Protein AF-A0A257SHK4-F1 (afdb_monomer_lite)

Sequence (98 aa):
QDFDVVVHYSPPVLLLRVKVMGLPRQNGTLATLSRRLLELNASDLLHGSYGIQGDSVVLTEALELEHLDYDEFLASYESMTLALASHMRELGSFREAH

pLDDT: mean 90.6, std 9.25, range [44.72, 97.5]

Secondary structure (DSSP, 8-state):
----EEEEEETTEEEEEEEEEEPP-STTHHHHHHHHHHHHHHHT-SSSEEEEETTEEEEEEEEETTT--HHHHHHHHHHHHHHHHHHHHHHTHHHH--

Structure (mmCIF, N/CA/C/O backbone):
data_AF-A0A257SHK4-F1
#
_entry.id   AF-A0A257SHK4-F1
#
loop_
_atom_site.group_PDB
_atom_site.id
_atom_site.type_symbol
_atom_site.label_atom_id
_atom_site.label_alt_id
_atom_site.label_comp_id
_atom_site.label_asym_id
_atom_site.label_entity_id
_atom_site.label_seq_id
_atom_site.pdbx_PDB_ins_code
_atom_site.Cartn_x
_atom_site.Cartn_y
_atom_site.Cartn_z
_atom_site.occupancy
_atom_site.B_iso_or_equiv
_atom_site.auth_seq_id
_atom_site.auth_comp_id
_atom_site.auth_asym_id
_atom_site.auth_atom_id
_atom_site.pdbx_PDB_model_num
ATOM 1 N N . GLN A 1 1 ? 7.228 -5.195 14.533 1.00 58.41 1 GLN A N 1
ATOM 2 C CA . GLN A 1 1 ? 6.271 -6.152 13.949 1.00 58.41 1 GLN A CA 1
ATOM 3 C C . GLN A 1 1 ? 6.788 -6.391 12.554 1.00 58.41 1 GLN A C 1
ATOM 5 O O . GLN A 1 1 ? 7.033 -5.403 11.872 1.00 58.41 1 GLN A O 1
ATOM 10 N N . ASP A 1 2 ? 7.063 -7.639 12.205 1.00 72.44 2 ASP A N 1
ATOM 11 C CA . ASP A 1 2 ? 7.596 -7.959 10.883 1.00 72.44 2 ASP A CA 1
ATOM 12 C C . ASP A 1 2 ? 6.437 -7.960 9.883 1.00 72.44 2 ASP A C 1
ATOM 14 O O . ASP A 1 2 ? 5.338 -8.420 10.209 1.00 72.44 2 ASP A O 1
ATOM 18 N N . PHE A 1 3 ? 6.658 -7.375 8.706 1.00 82.12 3 PHE A N 1
ATOM 19 C CA . PHE A 1 3 ? 5.676 -7.336 7.627 1.00 82.12 3 PHE A CA 1
ATOM 20 C C . PHE A 1 3 ? 6.172 -8.190 6.473 1.00 82.12 3 PHE A C 1
ATOM 22 O O . PHE A 1 3 ? 7.312 -8.039 6.034 1.00 82.12 3 PHE A O 1
ATOM 29 N N . ASP A 1 4 ? 5.291 -9.028 5.945 1.00 91.56 4 ASP A N 1
ATOM 30 C CA . ASP A 1 4 ? 5.566 -9.752 4.715 1.00 91.56 4 ASP A CA 1
ATOM 31 C C . ASP A 1 4 ? 5.263 -8.839 3.526 1.00 91.56 4 ASP A C 1
ATOM 33 O O . ASP A 1 4 ? 4.107 -8.475 3.275 1.00 91.56 4 ASP A O 1
ATOM 37 N N . VAL A 1 5 ? 6.312 -8.464 2.793 1.00 94.25 5 VAL A N 1
ATOM 38 C CA . VAL A 1 5 ? 6.180 -7.768 1.513 1.00 94.25 5 VAL A CA 1
ATOM 39 C C . VAL A 1 5 ? 6.106 -8.805 0.403 1.00 94.25 5 VAL A C 1
ATOM 41 O O . VAL A 1 5 ? 7.055 -9.546 0.151 1.00 94.25 5 VAL A O 1
ATOM 44 N N . VAL A 1 6 ? 4.968 -8.849 -0.281 1.00 96.25 6 VAL A N 1
ATOM 45 C CA . VAL A 1 6 ? 4.765 -9.706 -1.444 1.00 96.25 6 VAL A CA 1
ATOM 46 C C . VAL A 1 6 ? 5.082 -8.919 -2.706 1.00 96.25 6 VAL A C 1
ATOM 48 O O . VAL A 1 6 ? 4.504 -7.860 -2.948 1.00 96.25 6 VAL A O 1
ATOM 51 N N . VAL A 1 7 ? 5.976 -9.470 -3.523 1.00 96.62 7 VAL A N 1
ATOM 52 C CA . VAL A 1 7 ? 6.334 -8.927 -4.833 1.00 96.62 7 VAL A CA 1
ATOM 53 C C . VAL A 1 7 ? 5.603 -9.724 -5.906 1.00 96.62 7 VAL A C 1
ATOM 55 O O . VAL A 1 7 ? 5.861 -10.912 -6.099 1.00 96.62 7 VAL A O 1
ATOM 58 N N . HIS A 1 8 ? 4.676 -9.080 -6.608 1.00 96.81 8 HIS A N 1
ATOM 59 C CA . HIS A 1 8 ? 3.935 -9.690 -7.703 1.00 96.81 8 HIS A CA 1
ATOM 60 C C . HIS A 1 8 ? 4.388 -9.106 -9.038 1.00 96.81 8 HIS A C 1
ATOM 62 O O . HIS A 1 8 ? 4.147 -7.940 -9.342 1.00 96.81 8 HIS A O 1
ATOM 68 N N . TYR A 1 9 ? 4.997 -9.948 -9.866 1.00 97.06 9 TYR A N 1
ATOM 69 C CA . TYR A 1 9 ? 5.285 -9.618 -11.256 1.00 97.06 9 TYR A CA 1
ATOM 70 C C . TYR A 1 9 ? 3.985 -9.675 -12.074 1.00 97.06 9 TYR A C 1
ATOM 72 O O . TYR A 1 9 ? 3.354 -10.729 -12.170 1.00 97.06 9 TYR A O 1
ATOM 80 N N . SER A 1 10 ? 3.525 -8.538 -12.602 1.00 95.00 10 SER A N 1
ATOM 81 C CA . SER A 1 10 ? 2.242 -8.418 -13.315 1.00 95.00 10 SER A CA 1
ATOM 82 C C . SER A 1 10 ? 2.338 -7.383 -14.443 1.00 95.00 10 SER A C 1
ATOM 84 O O . SER A 1 10 ? 1.797 -6.283 -14.311 1.00 95.00 10 SER A O 1
ATOM 86 N N . PRO A 1 11 ? 3.030 -7.714 -15.551 1.00 95.81 11 PRO A N 1
ATOM 87 C CA . PRO A 1 11 ? 3.293 -6.766 -16.631 1.00 95.81 11 PRO A CA 1
ATOM 88 C C . PRO A 1 11 ? 2.045 -5.984 -17.087 1.00 95.81 11 PRO A C 1
ATOM 90 O O . PRO A 1 11 ? 0.978 -6.590 -17.221 1.00 95.81 11 PRO A O 1
ATOM 93 N N . PRO A 1 12 ? 2.160 -4.660 -17.331 1.00 96.56 12 PRO A N 1
ATOM 94 C CA . PRO A 1 12 ? 3.404 -3.884 -17.436 1.00 96.56 12 PRO A CA 1
ATOM 95 C C . PRO A 1 12 ? 3.965 -3.359 -16.098 1.00 96.56 12 PRO A C 1
ATOM 97 O O . PRO A 1 12 ? 4.899 -2.566 -16.110 1.00 96.56 12 PRO A O 1
ATOM 100 N N . VAL A 1 13 ? 3.437 -3.796 -14.949 1.00 97.00 13 VAL A N 1
ATOM 101 C CA . VAL A 1 13 ? 3.873 -3.315 -13.628 1.00 97.00 13 VAL A CA 1
ATOM 102 C C . VAL A 1 13 ? 4.410 -4.428 -12.726 1.00 97.00 13 VAL A C 1
ATOM 104 O O . VAL A 1 13 ? 4.131 -5.617 -12.893 1.00 97.00 13 VAL A O 1
ATOM 107 N N . LEU A 1 14 ? 5.172 -4.033 -11.717 1.00 96.94 14 LEU A N 1
ATOM 108 C CA . LEU A 1 14 ? 5.494 -4.845 -10.556 1.00 96.94 14 LEU A CA 1
ATOM 109 C C . LEU A 1 14 ? 4.720 -4.289 -9.364 1.00 96.94 14 LEU A C 1
ATOM 111 O O . LEU A 1 14 ? 4.748 -3.090 -9.104 1.00 96.94 14 LEU A O 1
ATOM 115 N N . LEU A 1 15 ? 3.998 -5.153 -8.655 1.00 96.25 15 LEU A N 1
ATOM 116 C CA . LEU A 1 15 ? 3.230 -4.754 -7.482 1.00 96.25 15 LEU A CA 1
ATOM 117 C C . LEU A 1 15 ? 3.967 -5.171 -6.215 1.00 96.25 15 LEU A C 1
ATOM 119 O O . LEU A 1 15 ? 4.217 -6.359 -6.002 1.00 96.25 15 LEU A O 1
ATOM 123 N N . LEU A 1 16 ? 4.235 -4.202 -5.349 1.00 96.31 16 LEU A N 1
ATOM 124 C CA . LEU A 1 16 ? 4.578 -4.441 -3.955 1.00 96.31 16 LEU A CA 1
ATOM 125 C C . LEU A 1 16 ? 3.289 -4.434 -3.142 1.00 96.31 16 LEU A C 1
ATOM 127 O O . LEU A 1 16 ? 2.457 -3.539 -3.298 1.00 96.31 16 LEU A O 1
ATOM 131 N N . ARG A 1 17 ? 3.093 -5.434 -2.284 1.00 96.19 17 ARG A N 1
ATOM 132 C CA . ARG A 1 17 ? 1.904 -5.516 -1.434 1.00 96.19 17 ARG A CA 1
ATOM 133 C C . ARG A 1 17 ? 2.251 -5.958 -0.027 1.00 96.19 17 ARG A C 1
ATOM 135 O O . ARG A 1 17 ? 2.966 -6.935 0.161 1.00 96.19 17 ARG A O 1
ATOM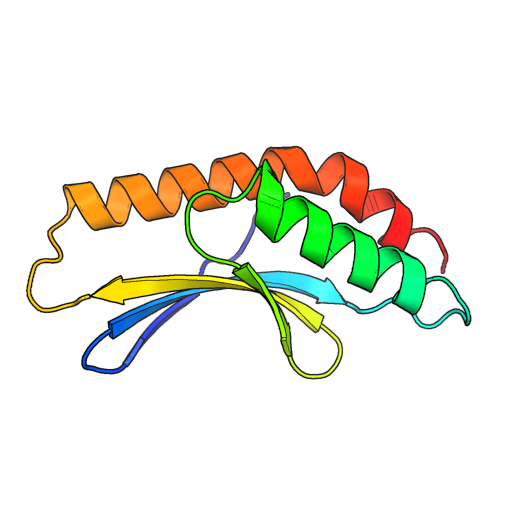 142 N N . VAL A 1 18 ? 1.622 -5.314 0.949 1.00 95.88 18 VAL A N 1
ATOM 143 C CA . VAL A 1 18 ? 1.646 -5.728 2.352 1.00 95.88 18 VAL A CA 1
ATOM 144 C C . VAL A 1 18 ? 0.226 -5.912 2.865 1.00 95.88 18 VAL A C 1
ATOM 146 O O . VAL A 1 18 ? -0.631 -5.045 2.679 1.00 95.88 18 VAL A O 1
ATOM 149 N N . LYS A 1 19 ? -0.028 -7.030 3.554 1.00 95.19 19 LYS A N 1
ATOM 150 C CA . LYS A 1 19 ? -1.228 -7.174 4.385 1.00 95.19 19 LYS A CA 1
ATOM 151 C C . LYS A 1 19 ? -1.007 -6.423 5.694 1.00 95.19 19 LYS A C 1
ATOM 153 O O . LYS A 1 19 ? -0.124 -6.768 6.470 1.00 95.19 19 LYS A O 1
ATOM 158 N N . VAL A 1 20 ? -1.840 -5.420 5.941 1.00 94.62 20 VAL A N 1
ATOM 159 C CA . VAL A 1 20 ? -1.681 -4.492 7.063 1.00 94.62 20 VAL A CA 1
ATOM 160 C C . VAL A 1 20 ? -2.392 -5.013 8.310 1.00 94.62 20 VAL A C 1
ATOM 162 O O . VAL A 1 20 ? -1.795 -5.172 9.371 1.00 94.62 20 VAL A O 1
ATOM 165 N N . MET A 1 21 ? -3.689 -5.298 8.182 1.00 93.62 21 MET A N 1
ATOM 166 C CA . MET A 1 21 ? -4.526 -5.846 9.251 1.00 93.62 21 MET A CA 1
ATOM 167 C C . MET A 1 21 ? -5.819 -6.437 8.679 1.00 93.62 21 MET A C 1
ATOM 169 O O . MET A 1 21 ? -6.147 -6.213 7.515 1.00 93.62 21 MET A O 1
ATOM 173 N N . GLY A 1 22 ? -6.566 -7.187 9.491 1.00 93.25 22 GLY A N 1
ATOM 174 C CA . GLY A 1 22 ? -7.959 -7.524 9.180 1.00 93.25 22 GLY A CA 1
ATOM 175 C C . GLY A 1 22 ? -8.878 -6.313 9.364 1.00 93.25 22 GLY A C 1
ATOM 176 O O . GLY A 1 22 ? -8.568 -5.413 10.143 1.00 93.25 22 GLY A O 1
ATOM 177 N N . LEU A 1 23 ? -10.009 -6.287 8.663 1.00 92.69 23 LEU A N 1
ATOM 178 C CA . LEU A 1 23 ? -11.028 -5.260 8.852 1.00 92.69 23 LEU A CA 1
ATOM 179 C C . LEU A 1 23 ? -11.706 -5.416 10.223 1.00 92.69 23 LEU A C 1
ATOM 181 O O . LEU A 1 23 ? -12.041 -6.539 10.621 1.00 92.69 23 LEU A O 1
ATOM 185 N N . PRO A 1 24 ? -11.978 -4.302 10.924 1.00 90.75 24 PRO A N 1
ATOM 186 C CA . PRO A 1 24 ? -12.750 -4.333 12.156 1.00 90.75 24 PRO A CA 1
ATOM 187 C C . PRO A 1 24 ? -14.187 -4.790 11.868 1.00 90.75 24 PRO A C 1
ATOM 189 O O . PRO A 1 24 ? -14.778 -4.433 10.849 1.00 90.75 24 PRO A O 1
ATOM 192 N N . ARG A 1 25 ? -14.765 -5.571 12.789 1.00 83.00 25 ARG A N 1
ATOM 193 C CA . ARG A 1 25 ? -16.128 -6.127 12.653 1.00 83.00 25 ARG A CA 1
ATOM 194 C C . ARG A 1 25 ? -17.212 -5.313 13.367 1.00 83.00 25 ARG A C 1
ATOM 196 O O . ARG A 1 25 ? -18.393 -5.580 13.166 1.00 83.00 25 ARG A O 1
ATOM 203 N N . GLN A 1 26 ? -16.833 -4.343 14.200 1.00 81.50 26 GLN A N 1
ATOM 204 C CA . GLN A 1 26 ? -17.784 -3.460 14.876 1.00 81.50 26 GLN A CA 1
ATOM 205 C C . GLN A 1 26 ? -18.405 -2.441 13.912 1.00 81.50 26 GLN A C 1
ATOM 207 O O . GLN A 1 26 ? -17.720 -1.828 13.087 1.00 81.50 26 GLN A O 1
ATOM 212 N N . ASN A 1 27 ? -19.713 -2.221 14.067 1.00 69.56 27 ASN A N 1
ATOM 213 C CA . ASN A 1 27 ? -20.449 -1.208 13.315 1.00 69.56 27 ASN A CA 1
ATOM 214 C C . ASN A 1 27 ? -19.911 0.199 13.629 1.00 69.56 27 ASN A C 1
ATOM 216 O O . ASN A 1 27 ? -19.723 0.555 14.787 1.00 69.56 27 ASN A O 1
ATOM 220 N N . GLY A 1 28 ? -19.683 1.007 12.589 1.00 80.25 28 GLY A N 1
ATOM 221 C CA . GLY A 1 28 ? -19.165 2.380 12.695 1.00 80.25 28 GLY A CA 1
ATOM 222 C C . GLY A 1 28 ? -17.640 2.489 12.590 1.00 80.25 28 GLY A C 1
ATOM 223 O O . GLY A 1 28 ? -17.147 3.381 11.902 1.00 80.25 28 GLY A O 1
ATOM 224 N N . THR A 1 29 ? -16.889 1.537 13.149 1.00 89.19 29 THR A N 1
ATOM 225 C CA . THR A 1 29 ? -15.413 1.534 13.116 1.00 89.19 29 THR A CA 1
ATOM 226 C C . THR A 1 29 ? -14.862 1.425 11.693 1.00 89.19 29 THR A C 1
ATOM 228 O O . THR A 1 29 ? -13.878 2.082 11.358 1.00 89.19 29 THR A O 1
ATOM 231 N N . LEU A 1 30 ? -15.531 0.663 10.818 1.00 90.50 30 LEU A N 1
ATOM 232 C CA . LEU A 1 30 ? -15.131 0.523 9.414 1.00 90.50 30 LEU A CA 1
ATOM 233 C C . LEU A 1 30 ? -15.217 1.844 8.637 1.00 90.50 30 LEU A C 1
ATOM 235 O O . LEU A 1 30 ? -14.345 2.119 7.816 1.00 90.50 30 LEU A O 1
ATOM 239 N N . ALA A 1 31 ? -16.243 2.663 8.886 1.00 91.88 31 ALA A N 1
ATOM 240 C CA . ALA A 1 31 ? -16.401 3.947 8.203 1.00 91.88 31 ALA A CA 1
ATOM 241 C C . ALA A 1 31 ? -15.295 4.927 8.622 1.00 91.88 31 ALA A C 1
ATOM 243 O O . ALA A 1 31 ? -14.680 5.565 7.767 1.00 91.88 31 ALA A O 1
ATOM 244 N N . THR A 1 32 ? -14.994 4.981 9.923 1.00 94.12 32 THR A N 1
ATOM 245 C CA . THR A 1 32 ? -13.892 5.782 10.470 1.00 94.12 32 THR A CA 1
ATOM 246 C C . THR A 1 32 ? -12.543 5.328 9.919 1.00 94.12 32 THR A C 1
ATOM 248 O O . THR A 1 32 ? -11.782 6.160 9.432 1.00 94.12 32 THR A O 1
ATOM 251 N N . LEU A 1 33 ? -12.273 4.017 9.917 1.00 94.94 33 LEU A N 1
ATOM 252 C CA . LEU A 1 33 ? -11.054 3.457 9.332 1.00 94.94 33 LEU A CA 1
ATOM 253 C C . LEU A 1 33 ? -10.952 3.799 7.844 1.00 94.94 33 LEU A C 1
ATOM 255 O O . LEU A 1 33 ? -9.933 4.314 7.408 1.00 94.94 33 LEU A O 1
ATOM 259 N N . SER A 1 34 ? -12.012 3.565 7.066 1.00 94.25 34 SER A N 1
ATOM 260 C CA . SER A 1 34 ? -12.004 3.805 5.616 1.00 94.25 34 SER A CA 1
ATOM 261 C C . SER A 1 34 ? -11.733 5.270 5.288 1.00 94.25 34 SER A C 1
ATOM 263 O O . SER A 1 34 ? -10.914 5.562 4.421 1.00 94.25 34 SER A O 1
ATOM 265 N N . ARG A 1 35 ? -12.363 6.199 6.020 1.00 95.81 35 ARG A N 1
ATOM 266 C CA . ARG A 1 35 ? -12.056 7.628 5.907 1.00 95.81 35 ARG A CA 1
ATOM 267 C C . ARG A 1 35 ? -10.586 7.896 6.212 1.00 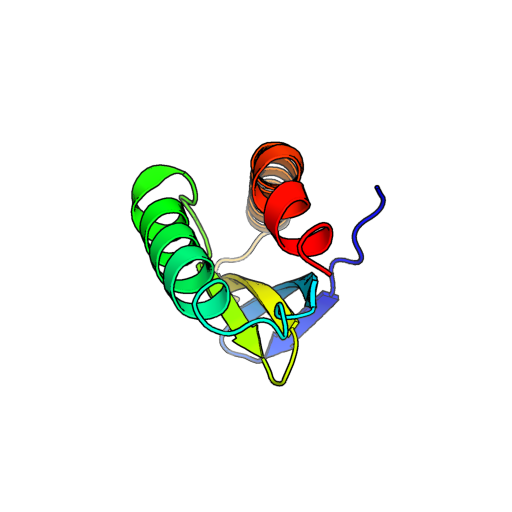95.81 35 ARG A C 1
ATOM 269 O O . ARG A 1 35 ? -9.934 8.602 5.451 1.00 95.81 35 ARG A O 1
ATOM 276 N N . ARG A 1 36 ? -10.065 7.321 7.296 1.00 95.25 36 ARG A N 1
ATOM 277 C CA . ARG A 1 36 ? -8.685 7.559 7.705 1.00 95.25 36 ARG A CA 1
ATOM 278 C C . ARG A 1 36 ? -7.673 7.021 6.695 1.00 95.25 36 ARG A C 1
ATOM 280 O O . ARG A 1 36 ? -6.713 7.712 6.390 1.00 95.25 36 ARG A O 1
ATOM 287 N N . LEU A 1 37 ? -7.917 5.846 6.115 1.00 95.88 37 LEU A N 1
ATOM 288 C CA . LEU A 1 37 ? -7.088 5.298 5.036 1.00 95.88 37 LEU A CA 1
ATOM 289 C C . LEU A 1 37 ? -7.062 6.225 3.809 1.00 95.88 37 LEU A C 1
ATOM 291 O O . LEU A 1 37 ? -6.002 6.425 3.224 1.00 95.88 37 LEU A O 1
ATOM 295 N N . LEU A 1 38 ? -8.199 6.832 3.444 1.00 96.19 38 LEU A N 1
ATOM 296 C CA . LEU A 1 38 ? -8.255 7.819 2.357 1.00 96.19 38 LEU A CA 1
ATOM 297 C C . LEU A 1 38 ? -7.484 9.103 2.690 1.00 96.19 38 LEU A C 1
ATOM 299 O O . LEU A 1 38 ? -6.839 9.666 1.812 1.00 96.19 38 LEU A O 1
ATOM 303 N N . GLU A 1 39 ? -7.532 9.561 3.942 1.00 95.50 39 GLU A N 1
ATOM 304 C CA . GLU A 1 39 ? -6.740 10.709 4.399 1.00 95.50 39 GLU A CA 1
ATOM 305 C C . GLU A 1 39 ? -5.236 10.396 4.360 1.00 95.50 39 GLU A C 1
ATOM 307 O O . GLU A 1 39 ? -4.471 11.202 3.837 1.00 95.50 39 GLU A O 1
ATOM 312 N N . LEU A 1 40 ? -4.819 9.209 4.821 1.00 94.44 40 LEU A N 1
ATOM 313 C CA . LEU A 1 40 ? -3.422 8.759 4.747 1.00 94.44 40 LEU A CA 1
ATOM 314 C C . LEU A 1 40 ? -2.925 8.675 3.299 1.00 94.44 40 LEU A C 1
ATOM 316 O O . LEU A 1 40 ? -1.826 9.146 3.014 1.00 94.44 40 LEU A O 1
ATOM 320 N N . ASN A 1 41 ? -3.753 8.158 2.382 1.00 94.56 41 ASN A N 1
ATOM 321 C CA . ASN A 1 41 ? -3.456 8.138 0.945 1.00 94.56 41 ASN A CA 1
ATOM 322 C C . ASN A 1 41 ? -3.245 9.543 0.358 1.00 94.56 41 ASN A C 1
ATOM 324 O O . ASN A 1 41 ? -2.575 9.676 -0.658 1.00 94.56 41 ASN A O 1
ATOM 328 N N . ALA A 1 42 ? -3.848 10.579 0.947 1.00 92.56 42 ALA A N 1
ATOM 329 C CA . ALA A 1 42 ? -3.762 11.944 0.439 1.00 92.56 42 ALA A CA 1
ATOM 330 C C . ALA A 1 42 ? -2.598 12.750 1.036 1.00 92.56 42 ALA A C 1
ATOM 332 O O . ALA A 1 42 ? -2.166 13.719 0.413 1.00 92.56 42 ALA A O 1
ATOM 333 N N . SER A 1 43 ? -2.131 12.411 2.241 1.00 88.25 43 SER A N 1
ATOM 334 C CA . SER A 1 43 ? -1.146 13.225 2.963 1.00 88.25 43 SER A CA 1
ATOM 335 C C . SER A 1 43 ? 0.227 12.580 3.096 1.00 88.25 43 SER A C 1
ATOM 337 O O . SER A 1 43 ? 1.227 13.242 2.848 1.00 88.25 43 SER A O 1
ATOM 339 N N . ASP A 1 44 ? 0.268 11.325 3.544 1.00 79.31 44 ASP A N 1
ATOM 340 C CA . ASP A 1 44 ? 1.476 10.716 4.127 1.00 79.31 44 ASP A CA 1
ATOM 341 C C . ASP A 1 44 ? 1.994 9.537 3.289 1.00 79.31 44 ASP A C 1
ATOM 343 O O . ASP A 1 44 ? 3.073 9.001 3.529 1.00 79.31 44 ASP A O 1
ATOM 347 N N . LEU A 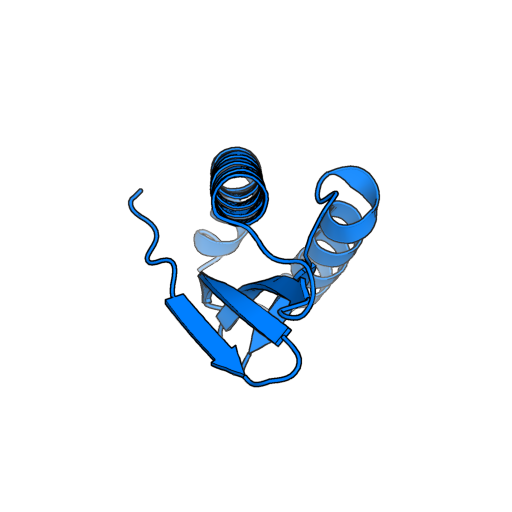1 45 ? 1.221 9.130 2.280 1.00 83.88 45 LEU A N 1
ATOM 348 C CA . LEU A 1 45 ? 1.578 8.071 1.353 1.00 83.88 45 LEU A CA 1
ATOM 349 C C . LEU A 1 45 ? 1.898 8.675 -0.020 1.00 83.88 45 LEU A C 1
ATOM 351 O O . LEU A 1 45 ? 1.006 8.940 -0.821 1.00 83.88 45 LEU A O 1
ATOM 355 N N . LEU A 1 46 ? 3.184 8.932 -0.273 1.00 75.94 46 LEU A N 1
ATOM 356 C CA . LEU A 1 46 ? 3.633 9.550 -1.527 1.00 75.94 46 LEU A CA 1
ATOM 357 C C . LEU A 1 46 ? 3.507 8.590 -2.720 1.00 75.94 46 LEU A C 1
ATOM 359 O O . LEU A 1 46 ? 3.160 9.005 -3.825 1.00 75.94 46 LEU A O 1
ATOM 363 N N . HIS A 1 47 ? 3.763 7.305 -2.469 1.00 82.44 47 HIS A N 1
ATOM 364 C CA . HIS A 1 47 ? 3.651 6.232 -3.444 1.00 82.44 47 HIS A CA 1
ATOM 365 C C . HIS A 1 47 ? 2.786 5.102 -2.889 1.00 82.44 47 HIS A C 1
ATOM 367 O O . HIS A 1 47 ? 2.835 4.764 -1.706 1.00 82.44 47 HIS A O 1
ATOM 373 N N . GLY A 1 48 ? 1.965 4.528 -3.764 1.00 91.19 48 GLY A N 1
ATOM 374 C CA . GLY A 1 48 ? 1.034 3.468 -3.413 1.00 91.19 48 GLY A CA 1
ATOM 375 C C . GLY A 1 48 ? -0.293 3.961 -2.843 1.00 91.19 48 GLY A C 1
ATOM 376 O O . GLY A 1 48 ? -0.677 5.121 -2.963 1.00 91.19 48 GLY A O 1
ATOM 377 N N . SER A 1 49 ? -1.053 3.027 -2.280 1.00 95.62 49 SER A N 1
ATOM 378 C CA . SER A 1 49 ? -2.344 3.302 -1.658 1.00 95.62 49 SER A CA 1
ATOM 379 C C . SER A 1 49 ? -2.731 2.211 -0.669 1.00 95.62 49 SER A C 1
ATOM 381 O O . SER A 1 49 ? -2.487 1.017 -0.882 1.00 95.62 49 SER A O 1
ATOM 383 N N . TYR A 1 50 ? -3.399 2.623 0.401 1.00 96.69 50 TYR A N 1
ATOM 384 C CA . TYR A 1 50 ? -4.235 1.738 1.187 1.00 96.69 50 TYR A CA 1
ATOM 385 C C . TYR A 1 50 ? -5.485 1.353 0.404 1.00 96.69 50 TYR A C 1
ATOM 387 O O . TYR A 1 50 ? -6.151 2.198 -0.200 1.00 96.69 50 TYR A O 1
ATOM 395 N N . GLY A 1 51 ? -5.836 0.076 0.490 1.00 95.62 51 GLY A N 1
ATOM 396 C CA . GLY A 1 51 ? -7.045 -0.494 -0.079 1.00 95.62 51 GLY A CA 1
ATOM 397 C C . GLY A 1 51 ? -7.600 -1.624 0.779 1.00 95.62 51 GLY A C 1
ATOM 398 O O . GLY A 1 51 ? -7.015 -2.026 1.788 1.00 95.62 51 GLY A O 1
ATOM 399 N N . ILE A 1 52 ? -8.749 -2.147 0.359 1.00 95.81 52 ILE A N 1
ATOM 400 C CA . ILE A 1 52 ? -9.401 -3.293 0.991 1.00 95.81 52 ILE A CA 1
ATOM 401 C C . ILE A 1 52 ? -9.391 -4.457 0.004 1.00 95.81 52 ILE A C 1
ATOM 403 O O . ILE A 1 52 ? -9.871 -4.329 -1.122 1.00 95.81 52 ILE A O 1
ATOM 407 N N . GLN A 1 53 ? -8.876 -5.602 0.444 1.00 95.12 53 GLN A N 1
ATOM 408 C CA . GLN A 1 53 ? -8.921 -6.855 -0.299 1.00 95.12 53 GLN A CA 1
ATOM 409 C C . GLN A 1 53 ? -9.576 -7.926 0.574 1.00 95.12 53 GLN A C 1
ATOM 411 O O . GLN A 1 53 ? -9.000 -8.379 1.563 1.00 95.12 53 GLN A O 1
ATOM 416 N N . GLY A 1 54 ? -10.797 -8.325 0.209 1.00 93.31 54 GLY A N 1
ATOM 417 C CA . GLY A 1 54 ? -11.593 -9.245 1.019 1.00 93.31 54 GLY A CA 1
ATOM 418 C C . GLY A 1 54 ? -11.869 -8.663 2.406 1.00 93.31 54 GLY A C 1
ATOM 419 O O . GLY A 1 54 ? -12.491 -7.612 2.529 1.00 93.31 54 GLY A O 1
ATOM 420 N N . ASP A 1 55 ? -11.389 -9.344 3.443 1.00 93.38 55 ASP A N 1
ATOM 421 C CA . ASP A 1 55 ? -11.530 -8.948 4.847 1.00 93.38 55 ASP A CA 1
ATOM 422 C C . ASP A 1 55 ? -10.286 -8.245 5.412 1.00 93.38 55 ASP A C 1
ATOM 424 O O . ASP A 1 55 ? -10.132 -8.155 6.630 1.00 93.38 55 ASP A O 1
ATOM 428 N N . SER A 1 56 ? -9.373 -7.784 4.555 1.00 94.62 56 SER A N 1
ATOM 429 C CA . SER A 1 56 ? -8.071 -7.257 4.962 1.00 94.62 56 SER A CA 1
ATOM 430 C C . SER A 1 56 ? -7.806 -5.865 4.388 1.00 94.62 56 SER A C 1
ATOM 432 O O . SER A 1 56 ? -8.111 -5.584 3.229 1.00 94.62 56 SER A O 1
ATOM 434 N N . VAL A 1 57 ? -7.184 -5.006 5.196 1.00 95.94 57 VAL A N 1
ATOM 435 C CA . VAL A 1 57 ? -6.532 -3.780 4.727 1.00 95.94 57 VAL A CA 1
ATOM 436 C C . VAL A 1 57 ? -5.186 -4.163 4.127 1.00 95.94 57 VAL A C 1
ATOM 438 O O . VAL A 1 57 ? -4.407 -4.899 4.743 1.00 95.94 57 VAL A O 1
ATOM 441 N N . VAL A 1 58 ? -4.908 -3.649 2.937 1.00 96.31 58 VAL A N 1
ATOM 442 C CA . VAL A 1 58 ? -3.644 -3.846 2.228 1.00 96.31 58 VAL A CA 1
ATOM 443 C C . VAL A 1 58 ? -3.033 -2.500 1.868 1.00 96.31 58 VAL A C 1
ATOM 445 O O . VAL A 1 58 ? -3.756 -1.550 1.580 1.00 96.31 58 VAL A O 1
ATOM 448 N N . LEU A 1 59 ? -1.707 -2.431 1.870 1.00 96.12 59 LEU A N 1
ATOM 449 C CA . LEU A 1 59 ? -0.936 -1.347 1.271 1.00 96.12 59 LEU A CA 1
ATOM 450 C C . LEU A 1 59 ? -0.344 -1.890 -0.028 1.00 96.12 59 LEU A C 1
ATOM 452 O O . LEU A 1 59 ? 0.240 -2.974 -0.018 1.00 96.12 59 LEU A O 1
ATOM 456 N N . THR A 1 60 ? -0.571 -1.206 -1.146 1.00 96.12 60 THR A N 1
ATOM 457 C CA . THR A 1 60 ? -0.071 -1.630 -2.461 1.00 96.12 60 THR A CA 1
ATOM 458 C C . THR A 1 60 ? 0.615 -0.475 -3.167 1.00 96.12 60 THR A C 1
ATOM 460 O O . THR A 1 60 ? 0.072 0.625 -3.204 1.00 96.12 60 THR A O 1
ATOM 463 N N . GLU A 1 61 ? 1.754 -0.751 -3.786 1.00 95.50 61 GLU A N 1
ATOM 464 C CA . GLU A 1 61 ? 2.473 0.163 -4.668 1.00 95.50 61 GLU A CA 1
ATOM 465 C C . GLU A 1 61 ? 2.719 -0.518 -6.015 1.00 95.50 61 GLU A C 1
ATOM 467 O O . GLU A 1 61 ? 2.950 -1.727 -6.073 1.00 95.50 61 GLU A O 1
ATOM 472 N N . ALA A 1 62 ? 2.601 0.245 -7.100 1.00 95.19 62 ALA A N 1
ATOM 473 C CA . ALA A 1 62 ? 2.791 -0.241 -8.459 1.00 95.19 62 ALA A CA 1
ATOM 474 C C . ALA A 1 62 ? 3.969 0.491 -9.098 1.00 95.19 62 ALA A C 1
ATOM 476 O O . ALA A 1 62 ? 3.964 1.718 -9.153 1.00 95.19 62 ALA A O 1
ATOM 477 N N . LEU A 1 63 ? 4.937 -0.276 -9.591 1.00 96.12 63 LEU A N 1
ATOM 478 C CA . LEU A 1 63 ? 6.147 0.213 -10.243 1.00 96.12 63 LEU A CA 1
ATOM 479 C C . LEU A 1 63 ? 6.100 -0.160 -11.724 1.00 96.12 63 LEU A C 1
ATOM 481 O O . LEU A 1 63 ? 5.790 -1.305 -12.062 1.00 96.12 63 LEU A O 1
ATOM 485 N N . GLU A 1 64 ? 6.370 0.790 -12.614 1.00 96.31 64 GLU A N 1
ATOM 486 C CA . GLU A 1 64 ? 6.393 0.546 -14.058 1.00 96.31 64 GLU A CA 1
ATOM 487 C C . GLU A 1 64 ? 7.641 -0.254 -14.442 1.00 96.31 64 GLU A C 1
ATOM 489 O O . GLU A 1 64 ? 8.761 0.189 -14.227 1.00 96.31 64 GLU A O 1
ATOM 494 N N . LEU A 1 65 ? 7.466 -1.432 -15.049 1.00 97.31 65 LEU A N 1
ATOM 495 C CA . LEU A 1 65 ? 8.592 -2.323 -15.352 1.0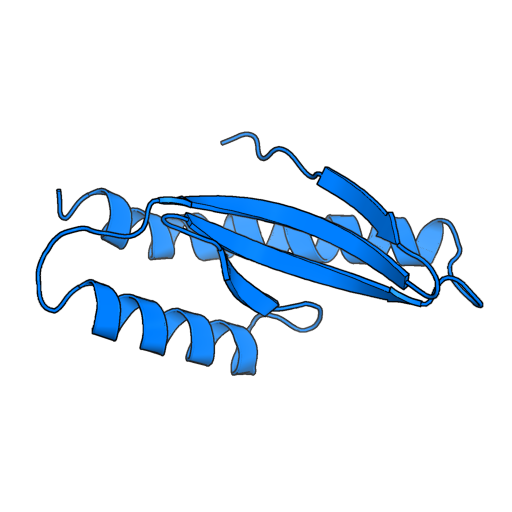0 97.31 65 LEU A CA 1
ATOM 496 C C . LEU A 1 65 ? 9.523 -1.811 -16.456 1.00 97.31 65 LEU A C 1
ATOM 498 O O . LEU A 1 65 ? 10.646 -2.294 -16.547 1.00 97.31 65 LEU A O 1
ATOM 502 N N . GLU A 1 66 ? 9.061 -0.908 -17.323 1.00 97.38 66 GLU A N 1
ATOM 503 C CA . GLU A 1 66 ? 9.840 -0.437 -18.477 1.00 97.38 66 GLU A CA 1
ATOM 504 C C . GLU A 1 66 ? 11.115 0.306 -18.056 1.00 97.38 66 GLU A C 1
ATOM 506 O O . GLU A 1 66 ? 12.150 0.168 -18.709 1.00 97.38 66 GLU A O 1
ATOM 511 N N . HIS A 1 67 ? 11.048 1.034 -16.940 1.00 93.38 67 HIS A N 1
ATOM 512 C CA . HIS A 1 67 ? 12.134 1.875 -16.437 1.00 93.38 67 HIS A CA 1
ATOM 513 C C . HIS A 1 67 ? 12.658 1.439 -15.062 1.00 93.38 67 HIS A C 1
ATOM 515 O O . HIS A 1 67 ? 13.628 2.022 -14.587 1.00 93.38 67 HIS A O 1
ATOM 521 N N . LEU A 1 68 ? 12.060 0.402 -14.461 1.00 97.06 68 LEU A N 1
ATOM 522 C CA . LEU A 1 68 ? 12.395 -0.044 -13.113 1.00 97.06 68 LEU A CA 1
ATOM 523 C C . LEU A 1 68 ? 13.831 -0.564 -13.023 1.00 97.06 68 LEU A C 1
ATOM 525 O O . LEU A 1 68 ? 14.175 -1.600 -13.604 1.00 97.06 68 LEU A O 1
ATOM 529 N N . ASP A 1 69 ? 14.635 0.103 -12.203 1.00 97.19 69 ASP A N 1
ATOM 530 C CA . ASP A 1 69 ? 15.937 -0.378 -11.763 1.00 97.19 69 ASP A CA 1
ATOM 531 C C . ASP A 1 69 ? 15.930 -0.795 -10.281 1.00 97.19 69 ASP A C 1
ATOM 533 O O . ASP A 1 69 ? 14.908 -0.772 -9.586 1.00 97.19 69 ASP A O 1
ATOM 537 N N . TYR A 1 70 ? 17.078 -1.281 -9.805 1.00 96.94 70 TYR A N 1
ATOM 538 C CA . TYR A 1 70 ? 17.214 -1.735 -8.422 1.00 96.94 70 TYR A CA 1
ATOM 539 C C . TYR A 1 70 ? 17.052 -0.594 -7.412 1.00 96.94 70 TYR A C 1
ATOM 541 O O . TYR A 1 70 ? 16.477 -0.817 -6.346 1.00 96.94 70 TYR A O 1
ATOM 549 N N . ASP A 1 71 ? 17.546 0.601 -7.733 1.00 97.50 71 ASP A N 1
ATOM 550 C CA . ASP A 1 71 ? 17.532 1.734 -6.813 1.00 97.50 71 ASP A CA 1
ATOM 551 C C . ASP A 1 71 ? 16.104 2.273 -6.658 1.00 97.50 71 ASP A C 1
ATOM 553 O O . ASP A 1 71 ? 15.678 2.550 -5.537 1.00 97.50 71 ASP A O 1
ATOM 557 N N . GLU A 1 72 ? 15.326 2.329 -7.744 1.00 94.75 72 GLU A N 1
ATOM 558 C CA . GLU A 1 72 ? 13.901 2.669 -7.705 1.00 94.75 72 GLU A CA 1
ATOM 559 C C . GLU A 1 72 ? 13.094 1.615 -6.930 1.00 94.75 72 GLU A C 1
ATOM 561 O O . GLU A 1 72 ? 12.312 1.965 -6.043 1.00 94.75 72 GLU A O 1
ATOM 566 N N . PHE A 1 73 ? 13.339 0.320 -7.167 1.00 95.56 73 PHE A N 1
ATOM 567 C CA . PHE A 1 73 ? 12.702 -0.747 -6.388 1.00 95.56 73 PHE A CA 1
ATOM 568 C C . PHE A 1 73 ? 13.009 -0.630 -4.888 1.00 95.56 73 PHE A C 1
ATOM 570 O O . PHE A 1 73 ? 12.104 -0.742 -4.054 1.00 95.56 73 PHE A O 1
ATOM 577 N N . LEU A 1 74 ? 14.284 -0.428 -4.535 1.00 95.94 74 LEU A N 1
ATOM 578 C CA . LEU A 1 74 ? 14.726 -0.324 -3.148 1.00 95.94 74 LEU A CA 1
ATOM 579 C C . LEU A 1 74 ? 14.131 0.918 -2.478 1.00 95.94 74 LEU A C 1
ATOM 581 O O . LEU A 1 74 ? 13.607 0.806 -1.371 1.00 95.94 74 LEU A O 1
ATOM 585 N N . ALA A 1 75 ? 14.142 2.064 -3.161 1.00 93.81 75 ALA A N 1
ATOM 586 C CA . ALA A 1 75 ? 13.566 3.304 -2.654 1.00 93.81 75 ALA A CA 1
ATOM 587 C C . ALA A 1 75 ? 12.063 3.160 -2.371 1.00 93.81 75 ALA A C 1
ATOM 589 O O . ALA A 1 75 ? 11.600 3.554 -1.297 1.00 93.81 75 ALA A O 1
ATOM 590 N N . SER A 1 76 ? 11.306 2.539 -3.280 1.00 93.44 76 SER A N 1
ATOM 591 C CA . SER A 1 76 ? 9.883 2.248 -3.065 1.00 93.44 76 SER A CA 1
ATOM 592 C C . SER A 1 76 ? 9.657 1.287 -1.899 1.00 93.44 76 SER A C 1
ATOM 594 O O . SER A 1 76 ? 8.829 1.547 -1.026 1.00 93.44 76 SER A O 1
ATOM 596 N N . TYR A 1 77 ? 10.439 0.209 -1.807 1.00 93.88 77 TYR A N 1
ATOM 597 C CA . TYR A 1 77 ? 10.365 -0.731 -0.687 1.00 93.88 77 TYR A CA 1
ATOM 598 C C . TYR A 1 77 ? 10.639 -0.054 0.671 1.00 93.88 77 TYR A C 1
ATOM 600 O O . TYR A 1 77 ? 9.882 -0.237 1.632 1.00 93.88 77 TYR A O 1
ATOM 608 N N . GLU A 1 78 ? 11.699 0.750 0.769 1.00 92.94 78 GLU A N 1
ATOM 609 C CA . GLU A 1 78 ? 12.066 1.476 1.991 1.00 92.94 78 GLU A CA 1
ATOM 610 C C . GLU A 1 78 ? 11.023 2.539 2.359 1.00 92.94 78 GLU A C 1
ATOM 612 O O . GLU A 1 78 ? 10.616 2.634 3.519 1.00 92.94 78 GLU A O 1
ATOM 617 N N . SER A 1 79 ? 10.523 3.288 1.375 1.00 91.19 79 SER A N 1
ATOM 618 C CA . SER A 1 79 ? 9.468 4.286 1.573 1.00 91.19 79 SER A CA 1
ATOM 619 C C . SER A 1 79 ? 8.175 3.646 2.091 1.00 91.19 79 SER A C 1
ATOM 621 O O . SER A 1 79 ? 7.628 4.067 3.116 1.00 91.19 79 SER A O 1
ATOM 623 N N . MET A 1 80 ? 7.730 2.555 1.457 1.00 91.81 80 MET A N 1
ATOM 624 C CA . MET A 1 80 ? 6.546 1.799 1.866 1.00 91.81 80 MET A CA 1
ATOM 625 C C . MET A 1 80 ? 6.687 1.245 3.292 1.00 91.81 80 MET A C 1
ATOM 627 O O . MET A 1 80 ? 5.759 1.350 4.100 1.00 91.81 80 MET A O 1
ATOM 631 N N . THR A 1 81 ? 7.839 0.655 3.623 1.00 90.50 81 THR A N 1
ATOM 632 C CA . THR A 1 81 ? 8.083 0.082 4.958 1.00 90.50 81 THR A CA 1
ATOM 633 C C . THR A 1 81 ? 8.180 1.154 6.044 1.00 90.50 81 THR A C 1
ATOM 635 O O . THR A 1 81 ? 7.643 0.954 7.139 1.00 90.50 81 THR A O 1
ATOM 638 N N . LEU A 1 82 ? 8.771 2.315 5.745 1.00 90.19 82 LEU A N 1
ATOM 639 C CA . LEU A 1 82 ? 8.821 3.458 6.657 1.00 90.19 82 LEU A CA 1
ATOM 640 C C . LEU A 1 82 ? 7.426 4.036 6.929 1.00 90.19 82 LEU A C 1
ATOM 642 O O . LEU A 1 82 ? 7.056 4.219 8.094 1.00 90.19 82 LEU A O 1
ATOM 646 N N . ALA A 1 83 ? 6.634 4.273 5.878 1.00 89.75 83 ALA A N 1
ATOM 647 C CA . ALA A 1 83 ? 5.259 4.753 6.006 1.00 89.75 83 ALA A CA 1
ATOM 648 C C . ALA A 1 83 ? 4.422 3.784 6.852 1.00 89.75 83 ALA A C 1
ATOM 650 O O . ALA A 1 83 ? 3.751 4.181 7.807 1.00 89.75 83 ALA A O 1
ATOM 651 N N . LEU A 1 84 ? 4.535 2.481 6.579 1.00 90.38 84 LEU A N 1
ATOM 652 C CA . LEU A 1 84 ? 3.823 1.459 7.333 1.00 90.38 84 LEU A CA 1
ATOM 653 C C . LEU A 1 84 ? 4.219 1.444 8.817 1.00 90.38 84 LEU A C 1
ATOM 655 O O . LEU A 1 84 ? 3.342 1.404 9.682 1.00 90.38 84 LEU A O 1
ATOM 659 N N . ALA A 1 85 ? 5.516 1.528 9.127 1.00 89.88 85 ALA A N 1
ATOM 660 C CA . ALA A 1 85 ? 5.998 1.593 10.506 1.00 89.88 85 ALA A CA 1
ATOM 661 C C . ALA A 1 85 ? 5.447 2.818 11.260 1.00 89.88 85 ALA A C 1
ATOM 663 O O . ALA A 1 85 ? 5.101 2.706 12.441 1.00 89.88 85 ALA A O 1
ATOM 664 N N . SER A 1 86 ? 5.316 3.964 10.582 1.00 89.06 86 SER A N 1
ATOM 665 C CA . SER A 1 86 ? 4.700 5.173 11.139 1.00 89.06 86 SER A CA 1
ATOM 666 C C . SER A 1 86 ? 3.209 4.964 11.427 1.00 89.06 86 SER A C 1
ATOM 668 O O . SER A 1 86 ? 2.751 5.160 12.559 1.00 89.06 86 SER A O 1
ATOM 670 N N . HIS A 1 87 ? 2.464 4.475 10.432 1.00 92.06 87 HIS A N 1
ATOM 671 C CA . HIS A 1 87 ? 1.010 4.343 10.501 1.00 92.06 87 HIS A CA 1
ATOM 672 C C . HIS A 1 87 ? 0.546 3.215 11.431 1.00 92.06 87 HIS A C 1
ATOM 674 O O . HIS A 1 87 ? -0.563 3.277 11.956 1.00 92.06 87 HIS A O 1
ATOM 680 N N . MET A 1 88 ? 1.370 2.195 11.702 1.00 88.06 88 MET A N 1
ATOM 681 C CA . MET A 1 88 ? 0.977 1.059 12.554 1.00 88.06 88 MET A CA 1
ATOM 682 C C . MET A 1 88 ? 0.650 1.410 13.994 1.00 88.06 88 MET A C 1
ATOM 684 O O . MET A 1 88 ? -0.206 0.750 14.585 1.00 88.06 88 MET A O 1
ATOM 688 N N . ARG A 1 89 ? 1.263 2.451 14.561 1.00 85.31 89 ARG A N 1
ATOM 689 C CA . ARG A 1 89 ? 0.859 2.916 15.896 1.00 85.31 89 ARG A CA 1
ATOM 690 C C . ARG A 1 89 ? -0.574 3.431 15.900 1.00 85.31 89 ARG A C 1
ATOM 692 O O . ARG A 1 89 ? -1.324 3.137 16.822 1.00 85.31 89 ARG A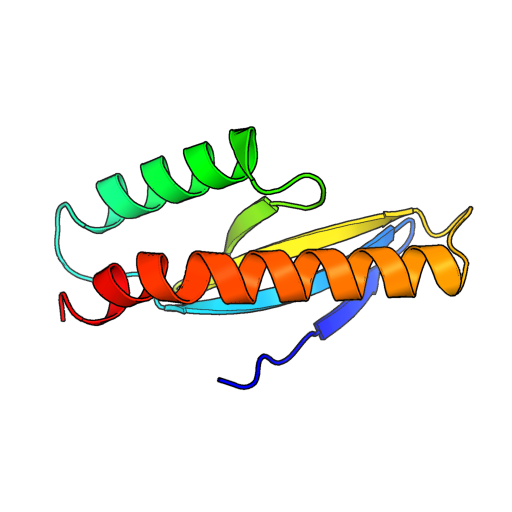 O 1
ATOM 699 N N . GLU A 1 90 ? -0.950 4.165 14.861 1.00 89.94 90 GLU A N 1
ATOM 700 C CA . GLU A 1 90 ? -2.286 4.733 14.730 1.00 89.94 90 GLU A CA 1
ATOM 701 C C . GLU A 1 90 ? -3.316 3.657 14.355 1.00 89.94 90 GLU A C 1
ATOM 703 O O . GLU A 1 90 ? -4.326 3.480 1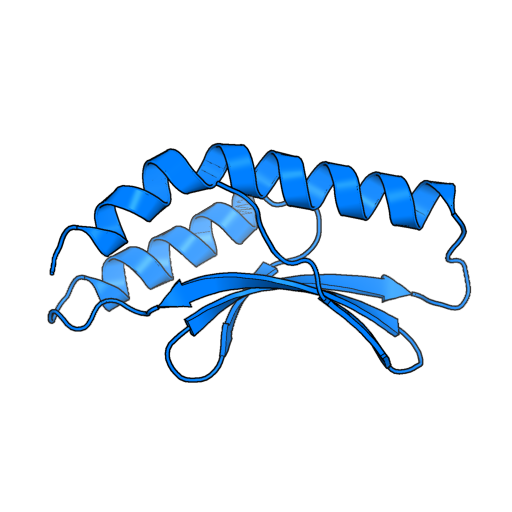5.041 1.00 89.94 90 GLU A O 1
ATOM 708 N N . LEU A 1 91 ? -3.019 2.877 13.311 1.00 91.12 91 LEU A N 1
ATOM 709 C CA . LEU A 1 91 ? -3.887 1.817 12.802 1.00 91.12 91 LEU A CA 1
ATOM 710 C C . LEU A 1 91 ? -4.075 0.674 13.815 1.00 91.12 91 LEU A C 1
ATOM 712 O O . LEU A 1 91 ? -5.105 0.000 13.802 1.00 91.12 91 LEU A O 1
ATOM 716 N N . GLY A 1 92 ? -3.130 0.498 14.745 1.00 87.06 92 GLY A N 1
ATOM 717 C CA . GLY A 1 92 ? -3.239 -0.439 15.863 1.00 87.06 92 GLY A CA 1
ATOM 718 C C . GLY A 1 92 ? -4.493 -0.232 16.717 1.00 87.06 92 GLY A C 1
ATOM 719 O O . GLY A 1 92 ? -5.117 -1.214 17.114 1.00 87.06 92 GLY A O 1
ATOM 720 N N . SER A 1 93 ? -4.945 1.012 16.901 1.00 86.81 93 SER A N 1
ATOM 721 C CA . SER A 1 93 ? -6.167 1.314 17.665 1.00 86.81 93 SER A CA 1
ATOM 722 C C . SER A 1 93 ? -7.439 0.710 17.049 1.00 86.81 93 SER A C 1
ATOM 724 O O . SER A 1 93 ? -8.367 0.336 17.764 1.00 86.81 93 SER A O 1
ATOM 726 N N . PHE A 1 94 ? -7.467 0.520 15.725 1.00 88.31 94 PHE A N 1
ATOM 727 C CA . PHE A 1 94 ? -8.580 -0.127 15.028 1.00 88.31 94 PHE A CA 1
ATOM 728 C C . PHE A 1 94 ? -8.562 -1.657 15.164 1.00 88.31 94 PHE A C 1
ATOM 730 O O . PHE A 1 94 ? -9.577 -2.297 14.891 1.00 88.31 94 PHE A O 1
ATOM 737 N N . ARG A 1 95 ? -7.432 -2.253 15.580 1.00 77.25 95 ARG A N 1
ATOM 738 C CA . ARG A 1 95 ? -7.316 -3.695 15.875 1.00 77.25 95 ARG A CA 1
ATOM 739 C C . ARG A 1 95 ? -7.833 -4.041 17.267 1.00 77.25 95 ARG A C 1
ATOM 741 O O . ARG A 1 95 ? -8.260 -5.167 17.480 1.00 77.25 95 ARG A O 1
ATOM 748 N N . GLU A 1 96 ? -7.753 -3.108 18.208 1.00 62.53 96 GLU A N 1
ATOM 749 C CA . GLU A 1 96 ? -8.102 -3.336 19.615 1.00 62.53 96 GLU A CA 1
ATOM 750 C C . GLU A 1 96 ? -9.578 -3.067 19.926 1.00 62.53 96 GLU A C 1
ATOM 752 O O . GLU A 1 96 ? -10.060 -3.482 20.973 1.00 62.53 96 GLU A O 1
ATOM 757 N N . ALA A 1 97 ? -10.331 -2.454 19.006 1.00 56.53 97 ALA A N 1
ATOM 758 C CA . ALA A 1 97 ? -11.786 -2.281 19.108 1.00 56.53 97 ALA A CA 1
ATOM 759 C C . ALA A 1 97 ? -12.585 -3.601 18.931 1.00 56.53 97 ALA A C 1
ATOM 761 O O . ALA A 1 97 ? -13.728 -3.589 18.465 1.00 56.53 97 ALA A O 1
ATOM 762 N N . HIS A 1 98 ? -11.964 -4.739 19.251 1.00 44.72 98 HIS A N 1
ATOM 763 C CA . HIS A 1 98 ? -12.511 -6.090 19.168 1.00 44.72 98 HIS A CA 1
ATOM 764 C C . HIS A 1 98 ? -13.111 -6.547 20.497 1.00 44.72 98 HIS A C 1
ATOM 766 O O . HIS A 1 98 ? -12.471 -6.338 21.548 1.00 44.72 98 HIS A O 1
#

Radius of gyration: 14.05 Å; chains: 1; bounding box: 38×23×38 Å

Foldseek 3Di:
DDWDWDWDDDPQKIKTKTFQFFAFPDPPLNVVVVVVQVVCQVPVPPFFGWDDDPRTIMTMGIGGNVPDDPVNVVVNVVSSVVSSVVCNVVCVVSVPVD